Protein AF-A0A955KYX1-F1 (afdb_monomer)

Foldseek 3Di:
DLVVCVVCVVVVHDDDDDCPPCPCVVVCVVVVHDDADPDPPGPDDDDLLDQDDDDPPDPDDPVNSLVVSLVVVLVVCCVVVNHDDPVRSVVSSVVSVVVVVVD

Secondary structure (DSSP, 8-state):
-HHHHHHHHHTT-------TT--SHHHHHHHT------STT-S----TTSPPPPPTT----HHHHHHHHHHHHHHHHHHHH----HHHHHHHHHHHHHHHHT-

Sequence (103 aa):
MKLEILRALMLGIDVIVIDPENEYKPLVDTVGGGYINISLNARERLNPFDLPKGLKDQESYPGDRLREAVVGLIGLMNLLLGKCTPSEESILERAMVTTYSLK

pLDDT: mean 86.34, std 10.71, range [53.88, 96.19]

Structure (mmCIF, N/CA/C/O backbone):
data_AF-A0A955KYX1-F1
#
_entry.id   AF-A0A955KYX1-F1
#
loop_
_atom_site.group_PDB
_atom_site.id
_atom_site.type_symbol
_atom_site.label_atom_id
_atom_site.label_alt_id
_atom_site.label_comp_id
_atom_site.label_asym_id
_atom_site.label_entity_id
_atom_site.label_seq_id
_atom_site.pdbx_PDB_ins_code
_atom_site.Cartn_x
_atom_site.Cartn_y
_atom_site.Cartn_z
_atom_site.occupancy
_atom_site.B_iso_or_equiv
_atom_site.auth_seq_id
_atom_site.auth_comp_id
_atom_site.auth_asym_id
_atom_site.auth_atom_id
_atom_site.pdbx_PDB_model_num
ATOM 1 N N . MET A 1 1 ? 2.223 0.050 21.369 1.00 84.00 1 MET A N 1
ATOM 2 C CA . MET A 1 1 ? 1.434 0.261 20.140 1.00 84.00 1 MET A CA 1
ATOM 3 C C . MET A 1 1 ? -0.076 0.095 20.296 1.00 84.00 1 MET A C 1
ATOM 5 O O . MET A 1 1 ? -0.767 1.094 20.176 1.00 84.00 1 MET A O 1
ATOM 9 N N . LYS A 1 2 ? -0.638 -1.090 20.606 1.00 90.88 2 LYS A N 1
ATOM 10 C CA . LYS A 1 2 ? -2.116 -1.287 20.658 1.00 90.88 2 LYS A CA 1
ATOM 11 C C . LYS A 1 2 ? -2.867 -0.277 21.550 1.00 90.88 2 LYS A C 1
ATOM 13 O O . LYS A 1 2 ? -3.904 0.241 21.153 1.00 90.88 2 LYS A O 1
ATOM 18 N N . LEU A 1 3 ? -2.314 0.060 22.721 1.00 91.88 3 LEU A N 1
ATOM 19 C CA . LEU A 1 3 ? -2.902 1.054 23.631 1.00 91.88 3 LEU A CA 1
ATOM 20 C C . LEU A 1 3 ? -2.860 2.486 23.067 1.00 91.88 3 LEU A C 1
ATOM 22 O O . LEU A 1 3 ? -3.775 3.268 23.299 1.00 91.88 3 LEU A O 1
ATOM 26 N N . GLU A 1 4 ? -1.813 2.829 22.316 1.00 92.69 4 GLU A N 1
ATOM 27 C CA . GLU A 1 4 ? -1.669 4.147 21.684 1.00 92.69 4 GLU A CA 1
ATOM 28 C C . GLU A 1 4 ? -2.669 4.310 20.542 1.00 92.69 4 GLU A C 1
ATOM 30 O O . GLU A 1 4 ? -3.289 5.363 20.435 1.00 92.69 4 GLU A O 1
ATOM 35 N N . ILE A 1 5 ? -2.893 3.245 19.763 1.00 93.69 5 ILE A N 1
ATOM 36 C CA . ILE A 1 5 ? -3.932 3.199 18.726 1.00 93.69 5 ILE A CA 1
ATOM 37 C C . ILE A 1 5 ? -5.307 3.437 19.356 1.00 93.69 5 ILE A C 1
ATOM 39 O O . ILE A 1 5 ? -6.040 4.313 18.911 1.00 93.69 5 ILE A O 1
ATOM 43 N N . LEU A 1 6 ? -5.639 2.728 20.441 1.00 92.50 6 LEU A N 1
ATOM 44 C CA . LEU A 1 6 ? -6.904 2.938 21.154 1.00 92.50 6 LEU A CA 1
ATOM 45 C C . LEU A 1 6 ? -7.043 4.364 21.687 1.00 92.50 6 LEU A C 1
ATOM 47 O O . LEU A 1 6 ? -8.104 4.966 21.558 1.00 92.50 6 LEU A O 1
ATOM 51 N N . ARG A 1 7 ? -5.974 4.926 22.259 1.00 94.38 7 ARG A N 1
ATOM 52 C CA . ARG A 1 7 ? -5.988 6.303 22.757 1.00 94.38 7 ARG A CA 1
ATOM 53 C C . ARG A 1 7 ? -6.185 7.316 21.627 1.00 94.38 7 ARG A C 1
ATOM 55 O O . ARG A 1 7 ? -6.921 8.276 21.823 1.00 94.38 7 ARG A O 1
ATOM 62 N N . ALA A 1 8 ? -5.559 7.110 20.469 1.00 94.75 8 ALA A N 1
ATOM 63 C CA . ALA A 1 8 ? -5.753 7.952 19.290 1.00 94.75 8 ALA A CA 1
ATOM 64 C C . ALA A 1 8 ? -7.206 7.882 18.795 1.00 94.75 8 ALA A C 1
ATOM 66 O O . ALA A 1 8 ? -7.840 8.922 18.624 1.00 94.75 8 ALA A O 1
ATOM 67 N N . LEU A 1 9 ? -7.771 6.675 18.700 1.00 93.69 9 LEU A N 1
ATOM 68 C CA . LEU A 1 9 ? -9.177 6.475 18.340 1.00 93.69 9 LEU A CA 1
ATOM 69 C C . LEU A 1 9 ? -10.131 7.139 19.351 1.00 93.69 9 LEU A C 1
ATOM 71 O O . LEU A 1 9 ? -11.102 7.773 18.951 1.00 93.69 9 LEU A O 1
ATOM 75 N N . MET A 1 10 ? -9.834 7.077 20.656 1.00 92.94 10 MET A N 1
ATOM 76 C CA . MET A 1 10 ? -10.603 7.778 21.700 1.00 92.94 10 MET A CA 1
ATOM 77 C C . MET A 1 10 ? -10.551 9.307 21.569 1.00 92.94 10 MET A C 1
ATOM 79 O O . MET A 1 10 ? -11.473 9.988 22.010 1.00 92.94 10 MET A O 1
ATOM 83 N N . LEU A 1 11 ? -9.486 9.849 20.974 1.00 96.19 11 LEU A N 1
ATOM 84 C CA . LEU A 1 11 ? -9.354 11.272 20.654 1.00 96.19 11 LEU A CA 1
ATOM 85 C C . LEU A 1 11 ? -9.996 11.636 19.302 1.00 96.19 11 LEU A C 1
ATOM 87 O O . LEU A 1 11 ? -9.889 12.784 18.878 1.00 96.19 11 LEU A O 1
ATOM 91 N N . GLY A 1 12 ? -10.654 10.683 18.632 1.00 93.69 12 GLY A N 1
ATOM 92 C CA . GLY A 1 12 ? -11.266 10.879 17.317 1.00 93.69 12 GLY A CA 1
ATOM 93 C C . GLY A 1 12 ? -10.255 10.960 16.171 1.00 93.69 12 GLY A C 1
ATOM 94 O O . GLY A 1 12 ? -10.561 11.546 15.138 1.00 93.69 12 GLY A O 1
ATOM 95 N N . ILE A 1 13 ? -9.046 10.424 16.357 1.00 95.38 13 ILE A N 1
ATOM 96 C CA . ILE A 1 13 ? -7.991 10.411 15.338 1.00 95.38 13 ILE A CA 1
ATOM 97 C C . ILE A 1 13 ? -8.079 9.102 14.551 1.00 95.38 13 ILE A C 1
ATOM 99 O O . ILE A 1 13 ? -8.030 8.023 15.143 1.00 95.38 13 ILE A O 1
ATOM 103 N N . ASP A 1 14 ? -8.145 9.199 13.223 1.00 93.44 14 ASP A N 1
ATOM 104 C CA . ASP A 1 14 ? -8.101 8.037 12.336 1.00 93.44 14 ASP A CA 1
ATOM 105 C C . ASP A 1 14 ? -6.713 7.386 12.336 1.00 93.44 14 ASP A C 1
ATOM 107 O O . ASP A 1 14 ? -5.681 8.059 12.263 1.00 93.44 14 ASP A O 1
ATOM 111 N N . VAL A 1 15 ? -6.683 6.053 12.385 1.00 93.31 15 VAL A N 1
ATOM 112 C CA . VAL A 1 15 ? -5.444 5.269 12.407 1.00 93.31 15 VAL A CA 1
ATOM 113 C C . VAL A 1 15 ? -5.459 4.244 11.282 1.00 93.31 15 VAL A C 1
ATOM 115 O O . VAL A 1 15 ? -6.388 3.448 11.164 1.00 93.31 15 VAL A O 1
ATOM 118 N N . ILE A 1 16 ? -4.391 4.233 10.484 1.00 93.75 16 ILE A N 1
ATOM 119 C CA . ILE A 1 16 ? -4.145 3.238 9.436 1.00 93.75 16 ILE A CA 1
ATOM 120 C C . ILE A 1 16 ? -2.908 2.435 9.838 1.00 93.75 16 ILE A C 1
ATOM 122 O O . ILE A 1 16 ? -1.881 3.013 10.191 1.00 93.75 16 ILE A O 1
ATOM 126 N N . VAL A 1 17 ? -3.005 1.106 9.787 1.00 92.81 17 VAL A N 1
ATOM 127 C CA . VAL A 1 17 ? -1.930 0.189 10.192 1.00 92.81 17 VAL A CA 1
ATOM 128 C C . VAL A 1 17 ? -1.591 -0.748 9.037 1.00 92.81 17 VAL A C 1
ATOM 130 O O . VAL A 1 17 ? -2.485 -1.339 8.435 1.00 92.81 17 VAL A O 1
ATOM 133 N N . ILE A 1 18 ? -0.298 -0.896 8.743 1.00 92.94 18 ILE A N 1
ATOM 134 C CA . ILE A 1 18 ? 0.218 -1.934 7.843 1.00 92.94 18 ILE A CA 1
ATOM 135 C C . ILE A 1 18 ? 0.615 -3.121 8.721 1.00 92.94 18 ILE A C 1
ATOM 137 O O . ILE A 1 18 ? 1.578 -3.028 9.478 1.00 92.94 18 ILE A O 1
ATOM 141 N N . ASP A 1 19 ? -0.152 -4.208 8.645 1.00 92.12 19 ASP A N 1
ATOM 142 C CA . ASP A 1 19 ? -0.047 -5.356 9.553 1.00 92.12 19 ASP A CA 1
ATOM 143 C C . ASP A 1 19 ? 0.413 -6.625 8.809 1.00 92.12 19 ASP A C 1
ATOM 145 O O . ASP A 1 19 ? -0.425 -7.406 8.355 1.00 92.12 19 ASP A O 1
ATOM 149 N N . PRO A 1 20 ? 1.732 -6.847 8.638 1.00 88.81 20 PRO A N 1
ATOM 150 C CA . PRO A 1 20 ? 2.242 -8.040 7.960 1.00 88.81 20 PRO A CA 1
ATOM 151 C C . PRO A 1 20 ? 2.054 -9.328 8.78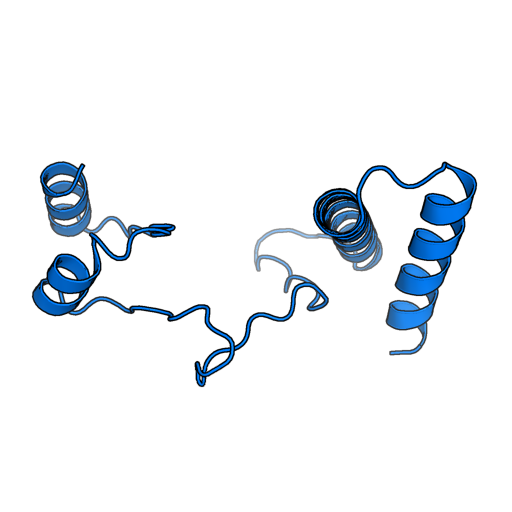0 1.00 88.81 20 PRO A C 1
ATOM 153 O O . PRO A 1 20 ? 2.059 -10.416 8.206 1.00 88.81 20 PRO A O 1
ATOM 156 N N . GLU A 1 21 ? 1.885 -9.224 10.103 1.00 89.81 21 GLU A N 1
ATOM 157 C CA . GLU A 1 21 ? 1.783 -10.367 11.026 1.00 89.81 21 GLU A CA 1
ATOM 158 C C . GLU A 1 21 ? 0.341 -10.673 11.465 1.00 89.81 21 GLU A C 1
ATOM 160 O O . GLU A 1 21 ? 0.097 -11.644 12.181 1.00 89.81 21 GLU A O 1
ATOM 165 N N . ASN A 1 22 ? -0.634 -9.888 11.002 1.00 88.25 22 ASN A N 1
ATOM 166 C CA . ASN A 1 22 ? -2.050 -9.985 11.368 1.00 88.25 22 ASN A CA 1
ATOM 167 C C . ASN A 1 22 ? -2.314 -9.859 12.882 1.00 88.25 22 ASN A C 1
ATOM 169 O O . ASN A 1 22 ? -3.296 -10.404 13.399 1.00 88.25 22 ASN A O 1
ATOM 173 N N . GLU A 1 23 ? -1.456 -9.140 13.607 1.00 91.94 23 GLU A N 1
ATOM 174 C CA . GLU A 1 23 ? -1.538 -9.011 15.063 1.00 91.94 23 GLU A CA 1
ATOM 175 C C . GLU A 1 23 ? -2.597 -7.996 15.540 1.00 91.94 23 GLU A C 1
ATOM 177 O O . GLU A 1 23 ? -3.012 -8.032 16.711 1.00 91.94 23 GLU A O 1
ATOM 182 N N . TYR A 1 24 ? -3.036 -7.090 14.657 1.00 92.31 24 TYR A N 1
ATOM 183 C CA . TYR A 1 24 ? -4.019 -6.040 14.945 1.00 92.31 24 TYR A CA 1
ATOM 184 C C . TYR A 1 24 ? -5.437 -6.432 14.544 1.00 92.31 24 TYR A C 1
ATOM 186 O O . TYR A 1 24 ? -6.378 -5.752 14.947 1.00 92.31 24 TYR A O 1
ATOM 194 N N . LYS A 1 25 ? -5.634 -7.542 13.826 1.00 90.56 25 LYS A N 1
ATOM 195 C CA . LYS A 1 25 ? -6.970 -7.990 13.409 1.00 90.56 25 LYS A CA 1
ATOM 196 C C . LYS A 1 25 ? -7.991 -8.068 14.565 1.00 90.56 25 LYS A C 1
ATOM 198 O O . LYS A 1 25 ? -9.052 -7.464 14.427 1.00 90.56 25 LYS A O 1
ATOM 203 N N . PRO A 1 26 ? -7.683 -8.667 15.737 1.00 91.88 26 PRO A N 1
ATOM 204 C CA . PRO A 1 26 ? -8.630 -8.684 16.858 1.00 91.88 26 PRO A CA 1
ATOM 205 C C . PRO A 1 26 ? -8.967 -7.284 17.393 1.00 91.88 26 PRO A C 1
ATOM 207 O O . PRO A 1 26 ? -10.074 -7.042 17.870 1.00 91.88 26 PRO A O 1
ATOM 210 N N . LEU A 1 27 ? -8.007 -6.353 17.322 1.00 92.00 27 LEU A N 1
ATOM 211 C CA . LEU A 1 27 ? -8.218 -4.966 17.725 1.00 92.00 27 LEU A CA 1
ATOM 212 C C . LEU A 1 27 ? -9.196 -4.279 16.770 1.00 92.00 27 LEU A C 1
ATOM 214 O O . LEU A 1 27 ? -10.136 -3.645 17.239 1.00 92.00 27 LEU A O 1
ATOM 218 N N . VAL A 1 28 ? -8.997 -4.448 15.459 1.00 93.12 28 VAL A N 1
ATOM 219 C CA . VAL A 1 28 ? -9.869 -3.895 14.411 1.00 93.12 28 VAL A CA 1
ATOM 220 C C . VAL A 1 28 ? -11.306 -4.392 14.581 1.00 93.12 28 VAL A C 1
ATOM 222 O O . VAL A 1 28 ? -12.226 -3.575 14.591 1.00 93.12 28 VAL A O 1
ATOM 225 N N . ASP A 1 29 ? -11.485 -5.696 14.817 1.00 90.75 29 ASP A N 1
ATOM 226 C CA . ASP A 1 29 ? -12.802 -6.306 15.046 1.00 90.75 29 ASP A CA 1
ATOM 227 C C . ASP A 1 29 ? -13.495 -5.735 16.301 1.00 90.75 29 ASP A C 1
ATOM 229 O O . ASP A 1 29 ? -14.710 -5.547 16.317 1.00 90.75 29 ASP A O 1
ATOM 233 N N . THR A 1 30 ? -12.726 -5.410 17.348 1.00 91.25 30 THR A N 1
ATOM 234 C CA . THR A 1 30 ? -13.256 -4.870 18.615 1.00 91.25 30 THR A CA 1
ATOM 235 C C . THR A 1 30 ? -13.695 -3.410 18.493 1.00 91.25 30 THR A C 1
ATOM 237 O O . THR A 1 30 ? -14.676 -3.006 19.115 1.00 91.25 30 THR A O 1
ATOM 240 N N . VAL A 1 31 ? -12.973 -2.605 17.709 1.00 91.19 31 VAL A N 1
ATOM 241 C CA . VAL A 1 31 ? -13.263 -1.169 17.536 1.00 91.19 31 VAL A CA 1
ATOM 242 C C . VAL A 1 31 ? -14.212 -0.883 16.368 1.00 91.19 31 VAL A C 1
ATOM 244 O O . VAL A 1 31 ? -14.561 0.272 16.142 1.00 91.19 31 VAL A O 1
ATOM 247 N N . GLY A 1 32 ? -14.629 -1.916 15.627 1.00 89.94 32 GLY A N 1
ATOM 248 C CA . GLY A 1 32 ? -15.489 -1.779 14.449 1.00 89.94 32 GLY A CA 1
ATOM 249 C C . GLY A 1 32 ? -14.788 -1.136 13.248 1.00 89.94 32 GLY A C 1
ATOM 250 O O . GLY A 1 32 ? -15.434 -0.457 12.451 1.00 89.94 32 GLY A O 1
ATOM 251 N N . GLY A 1 33 ? -13.468 -1.304 13.136 1.00 91.62 33 GLY A N 1
ATOM 252 C CA . GLY A 1 33 ? -12.683 -0.768 12.025 1.00 91.62 33 GLY A CA 1
ATOM 253 C C . GLY A 1 33 ? -12.781 -1.613 10.749 1.00 91.62 33 GLY A C 1
ATOM 254 O O . GLY A 1 33 ? -13.380 -2.686 10.720 1.00 91.62 33 GLY A O 1
ATOM 255 N N . GLY A 1 34 ? -12.152 -1.132 9.676 1.00 91.81 34 GLY A N 1
ATOM 256 C CA . GLY A 1 34 ? -12.004 -1.883 8.429 1.00 91.81 34 GLY A CA 1
ATOM 257 C C . GLY A 1 34 ? -10.708 -2.690 8.405 1.00 91.81 34 GLY A C 1
ATOM 258 O O . GLY A 1 34 ? -9.641 -2.153 8.693 1.00 91.81 34 GLY A O 1
ATOM 259 N N . TYR A 1 35 ? -10.787 -3.962 8.012 1.00 91.00 35 TYR A N 1
ATOM 260 C CA . TYR A 1 35 ? -9.617 -4.802 7.758 1.00 91.00 35 TYR A CA 1
ATOM 261 C C . TYR A 1 35 ? -9.574 -5.203 6.281 1.00 91.00 35 TYR A C 1
ATOM 263 O O . TYR A 1 35 ? -10.491 -5.857 5.783 1.00 91.00 35 TYR A O 1
ATOM 271 N N . ILE A 1 36 ? -8.507 -4.811 5.582 1.00 89.62 36 ILE A N 1
ATOM 272 C CA . ILE A 1 36 ? -8.285 -5.143 4.170 1.00 89.62 36 ILE A CA 1
ATOM 273 C C . ILE A 1 36 ? -7.265 -6.275 4.108 1.00 89.62 36 ILE A C 1
ATOM 275 O O . ILE A 1 36 ? -6.093 -6.083 4.424 1.00 89.62 36 ILE A O 1
ATOM 279 N N . ASN A 1 37 ? -7.707 -7.457 3.685 1.00 87.81 37 ASN A N 1
ATOM 280 C CA . ASN A 1 37 ? -6.818 -8.599 3.518 1.00 87.81 37 ASN A CA 1
ATOM 281 C C . ASN A 1 37 ? -6.068 -8.494 2.183 1.00 87.81 37 ASN A C 1
ATOM 283 O O . ASN A 1 37 ? -6.684 -8.557 1.123 1.00 87.81 37 ASN A O 1
ATOM 287 N N . ILE A 1 38 ? -4.739 -8.392 2.222 1.00 85.62 38 ILE A N 1
ATOM 288 C CA . ILE A 1 38 ? -3.899 -8.420 1.019 1.00 85.62 38 ILE A CA 1
ATOM 289 C C . ILE A 1 38 ? -3.392 -9.851 0.826 1.00 85.62 38 ILE A C 1
ATOM 291 O O . ILE A 1 38 ? -2.341 -10.238 1.330 1.00 85.62 38 ILE A O 1
AT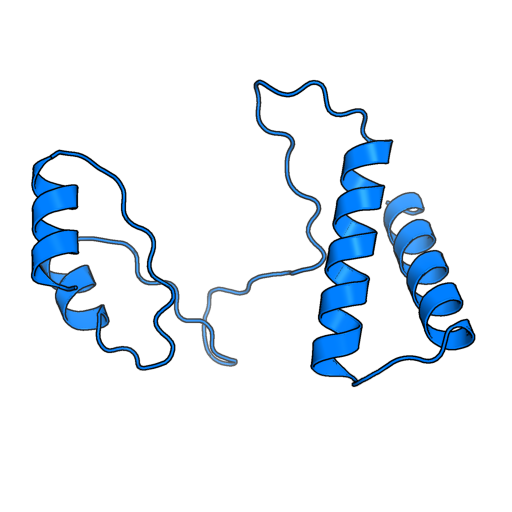OM 295 N N . SER A 1 39 ? -4.158 -10.665 0.098 1.00 84.69 39 SER A N 1
ATOM 296 C CA . SER A 1 39 ? -3.755 -12.029 -0.263 1.00 84.69 39 SER A CA 1
ATOM 297 C C . SER A 1 39 ? -4.269 -12.420 -1.646 1.00 84.69 39 SER A C 1
ATOM 299 O O . SER A 1 39 ? -5.216 -11.828 -2.158 1.00 84.69 39 SER 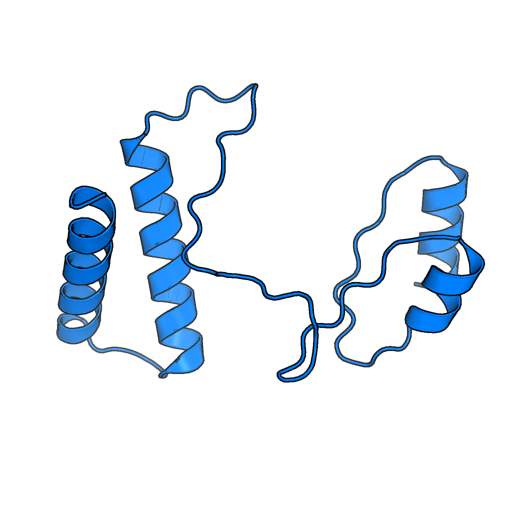A O 1
ATOM 301 N N . LEU A 1 40 ? -3.675 -13.453 -2.253 1.00 80.25 40 LEU A N 1
ATOM 302 C CA . LEU A 1 40 ? -4.078 -13.939 -3.583 1.00 80.25 40 LEU A CA 1
ATOM 303 C C . LEU A 1 40 ? -5.549 -14.391 -3.644 1.00 80.25 40 LEU A C 1
ATOM 305 O O . LEU A 1 40 ? -6.175 -14.313 -4.700 1.00 80.25 40 LEU A O 1
ATOM 309 N N . ASN A 1 41 ? -6.096 -14.830 -2.507 1.00 83.25 41 ASN A N 1
ATOM 310 C CA . ASN A 1 41 ? -7.475 -15.300 -2.373 1.00 83.25 41 ASN A CA 1
ATOM 311 C C . ASN A 1 41 ? -8.424 -14.232 -1.803 1.00 83.25 41 ASN A C 1
ATOM 313 O O . ASN A 1 41 ? -9.606 -14.518 -1.603 1.00 83.25 41 ASN A O 1
ATOM 317 N N . ALA A 1 42 ? -7.928 -13.028 -1.501 1.00 85.12 42 ALA A N 1
ATOM 318 C CA . ALA A 1 42 ? -8.771 -11.941 -1.025 1.00 85.12 42 ALA A CA 1
ATOM 319 C C . ALA A 1 42 ? -9.709 -11.449 -2.135 1.00 85.12 42 ALA A C 1
ATOM 321 O O . ALA A 1 42 ? -9.412 -11.542 -3.332 1.00 85.12 42 ALA A O 1
ATOM 322 N N . ARG A 1 43 ? -10.868 -10.925 -1.728 1.00 82.19 43 ARG A N 1
ATOM 323 C CA . ARG A 1 43 ? -11.807 -10.285 -2.661 1.00 82.19 43 ARG A CA 1
ATOM 324 C C . ARG A 1 43 ? -11.289 -8.912 -3.074 1.00 82.19 43 ARG A C 1
ATOM 326 O O . ARG A 1 43 ? -11.487 -8.488 -4.209 1.00 82.19 43 ARG A O 1
ATOM 333 N N . GLU A 1 44 ? -10.627 -8.242 -2.145 1.00 84.81 44 GLU A N 1
ATOM 334 C CA . GLU A 1 44 ? -10.023 -6.934 -2.295 1.00 84.81 44 GLU A CA 1
ATOM 335 C C . GLU A 1 44 ? -8.700 -7.053 -3.061 1.00 84.81 44 GLU A C 1
ATOM 337 O O . GLU A 1 44 ? -7.861 -7.903 -2.765 1.00 84.81 44 GLU A O 1
ATOM 342 N N . ARG A 1 45 ? -8.501 -6.192 -4.064 1.00 84.31 45 ARG A N 1
ATOM 343 C CA . ARG A 1 45 ? -7.258 -6.124 -4.841 1.00 84.31 45 ARG A CA 1
ATOM 344 C C . ARG A 1 45 ? -6.815 -4.680 -4.958 1.00 84.31 45 ARG A C 1
ATOM 346 O O . ARG A 1 45 ? -7.607 -3.824 -5.344 1.00 84.31 45 ARG A O 1
ATOM 353 N N . LEU A 1 46 ? -5.546 -4.432 -4.653 1.00 86.00 46 LEU A N 1
ATOM 354 C CA . LEU A 1 46 ? -4.917 -3.142 -4.885 1.00 86.00 46 LEU A CA 1
ATOM 355 C C . LEU A 1 46 ? -4.228 -3.167 -6.248 1.00 86.00 46 LEU A C 1
ATOM 357 O O . LEU A 1 46 ? -3.403 -4.043 -6.508 1.00 86.00 46 LEU A O 1
ATOM 361 N N . ASN A 1 47 ? -4.560 -2.207 -7.106 1.00 87.81 47 ASN A N 1
ATOM 362 C CA . ASN A 1 47 ? -3.854 -2.006 -8.359 1.00 87.81 47 ASN A CA 1
ATOM 363 C C . ASN A 1 47 ? -2.799 -0.899 -8.184 1.00 87.81 47 ASN A C 1
ATOM 365 O O . ASN A 1 47 ? -3.178 0.267 -8.079 1.00 87.81 47 ASN A O 1
ATOM 369 N N . PRO A 1 48 ? -1.490 -1.213 -8.186 1.00 88.56 48 PRO A N 1
ATOM 370 C CA . PRO A 1 48 ? -0.453 -0.186 -8.090 1.00 88.56 48 PRO A CA 1
ATOM 371 C C . PRO A 1 48 ? -0.398 0.717 -9.333 1.00 88.56 48 PRO A C 1
ATOM 373 O O . PRO A 1 48 ? 0.192 1.788 -9.277 1.00 88.56 48 PRO A O 1
ATOM 376 N N . PHE A 1 49 ? -1.021 0.306 -10.445 1.00 90.25 49 PHE A N 1
ATOM 377 C CA . PHE A 1 49 ? -1.099 1.086 -11.680 1.00 90.25 49 PHE A CA 1
ATOM 378 C C . PHE A 1 49 ? -2.285 2.065 -11.714 1.00 90.25 49 PHE A C 1
ATOM 380 O O . PHE A 1 49 ? -2.505 2.723 -12.735 1.00 90.25 49 PHE A O 1
ATOM 387 N N . ASP A 1 50 ? -3.079 2.181 -10.652 1.00 87.69 50 ASP A N 1
ATOM 388 C CA . ASP A 1 50 ? -4.122 3.203 -10.608 1.00 87.69 50 ASP A CA 1
ATOM 389 C C . ASP A 1 50 ? -3.508 4.579 -10.323 1.00 87.69 50 ASP A C 1
ATOM 391 O O . ASP A 1 50 ? -2.800 4.775 -9.337 1.00 87.69 50 ASP A O 1
ATOM 395 N N . LEU A 1 51 ? -3.796 5.558 -11.189 1.00 81.19 51 LEU A N 1
ATOM 396 C CA . LEU A 1 51 ? -3.336 6.929 -10.978 1.00 81.19 51 LEU A CA 1
ATOM 397 C C . LEU A 1 51 ? -4.055 7.540 -9.767 1.00 81.19 51 LEU A C 1
ATOM 399 O O . LEU A 1 51 ? -5.292 7.488 -9.706 1.00 81.19 51 LEU A O 1
ATOM 403 N N . PRO A 1 52 ? -3.325 8.176 -8.833 1.00 70.31 52 PRO A N 1
ATOM 404 C CA . PRO A 1 52 ? -3.948 8.836 -7.702 1.00 70.31 52 PRO A CA 1
ATOM 405 C C . PRO A 1 52 ? -4.906 9.927 -8.195 1.00 70.31 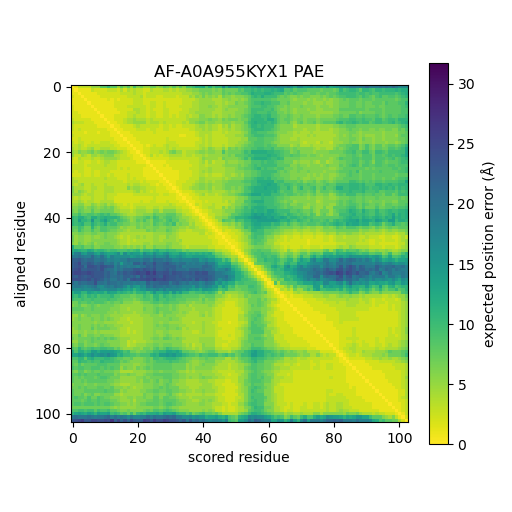52 PRO A C 1
ATOM 407 O O . PRO A 1 52 ? -4.574 10.802 -9.009 1.00 70.31 52 PRO A O 1
ATOM 410 N N . LYS A 1 53 ? -6.143 9.874 -7.692 1.00 66.88 53 LYS A N 1
ATOM 411 C CA . LYS A 1 53 ? -7.089 10.979 -7.854 1.00 66.88 53 LYS A CA 1
ATOM 412 C C . LYS A 1 53 ? -6.481 12.174 -7.125 1.00 66.88 53 LYS A C 1
ATOM 414 O O . LYS A 1 53 ? -6.091 12.039 -5.971 1.00 66.88 53 LYS A O 1
ATOM 419 N N . GLY A 1 54 ? -6.354 13.308 -7.815 1.00 60.44 54 GLY A N 1
ATOM 420 C CA . GLY A 1 54 ? -5.801 14.519 -7.217 1.00 60.44 54 GLY A CA 1
ATOM 421 C C . GLY A 1 54 ? -6.554 14.843 -5.931 1.00 60.44 54 GLY A C 1
ATOM 422 O O . GLY A 1 54 ? -7.784 14.723 -5.889 1.00 60.44 54 GLY A O 1
ATOM 423 N N . LEU A 1 55 ? -5.817 15.196 -4.880 1.00 58.66 55 LEU A N 1
ATOM 424 C CA . LEU A 1 55 ? -6.417 15.739 -3.667 1.00 58.66 55 LEU A CA 1
ATOM 425 C C . LEU A 1 55 ? -7.193 16.995 -4.071 1.00 58.66 55 LEU A C 1
ATOM 427 O O . LEU A 1 55 ? -6.686 17.802 -4.847 1.00 58.66 55 LEU A O 1
ATOM 431 N N . LYS A 1 56 ? -8.431 17.142 -3.583 1.00 53.88 56 LYS A N 1
ATOM 432 C CA . LYS A 1 56 ? -9.348 18.223 -3.996 1.00 53.88 56 LYS A CA 1
ATOM 433 C C . LYS A 1 56 ? -8.762 19.635 -3.827 1.00 53.88 56 LYS A C 1
ATOM 435 O O . LYS A 1 56 ? -9.233 20.542 -4.499 1.00 53.88 56 LYS A O 1
ATOM 440 N N . ASP A 1 57 ? -7.722 19.776 -3.003 1.00 57.22 57 ASP A N 1
ATOM 441 C CA . ASP A 1 57 ? -7.096 21.047 -2.638 1.00 57.22 57 ASP A CA 1
ATOM 442 C C . ASP A 1 57 ? -5.689 21.253 -3.243 1.00 57.22 57 ASP A C 1
ATOM 444 O O . ASP A 1 57 ? -5.028 22.240 -2.925 1.00 57.22 57 ASP A O 1
ATOM 448 N N . GLN A 1 58 ? -5.208 20.351 -4.112 1.00 56.75 58 GLN A N 1
ATOM 449 C CA . GLN A 1 58 ? -3.971 20.552 -4.880 1.00 56.75 58 GLN A CA 1
ATOM 450 C C . GLN A 1 58 ? -4.271 20.717 -6.372 1.00 56.75 58 GLN A C 1
ATOM 452 O O . GLN A 1 58 ? -4.741 19.791 -7.038 1.00 56.75 58 GLN A O 1
ATOM 457 N N . GLU A 1 59 ? -3.921 21.883 -6.920 1.00 55.47 59 GLU A N 1
ATOM 458 C CA . GLU A 1 59 ? -3.779 22.083 -8.364 1.00 55.47 59 GLU A CA 1
ATOM 459 C C . GLU A 1 59 ? -2.549 21.314 -8.873 1.00 55.47 59 GLU A C 1
ATOM 461 O O . GLU A 1 59 ? -1.494 21.881 -9.141 1.00 55.47 59 GLU A O 1
ATOM 466 N N . SER A 1 60 ? -2.659 19.992 -8.992 1.00 58.59 60 SER A N 1
ATOM 467 C CA . SER A 1 60 ? -1.667 19.197 -9.716 1.00 58.59 60 SER A CA 1
ATOM 468 C C . SER A 1 60 ? -2.108 19.061 -11.165 1.00 58.59 60 SER A C 1
ATOM 470 O O . SER A 1 60 ? -3.119 18.405 -11.466 1.00 58.59 60 SER A O 1
ATOM 472 N N . TYR A 1 61 ? -1.326 19.643 -12.078 1.00 64.44 61 TYR A N 1
ATOM 473 C CA . TYR A 1 61 ? -1.511 19.429 -13.507 1.00 64.44 61 TYR A CA 1
ATOM 474 C C . TYR A 1 61 ? -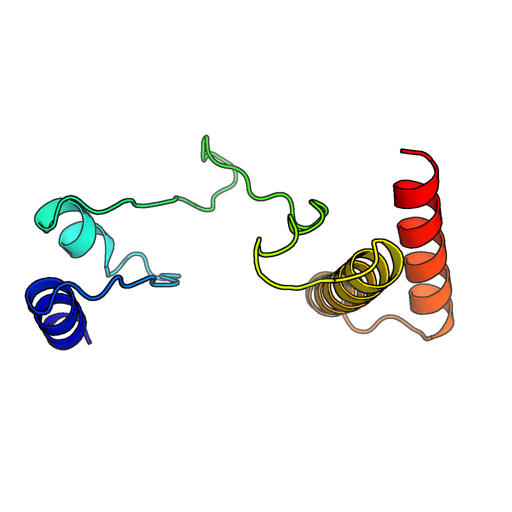1.489 17.918 -13.799 1.00 64.44 61 TYR A C 1
ATOM 476 O O . TYR A 1 61 ? -0.713 17.177 -13.188 1.00 64.44 61 TYR A O 1
ATOM 484 N N . PRO A 1 62 ? -2.327 17.418 -14.725 1.00 63.50 62 PRO A N 1
ATOM 485 C CA . PRO A 1 62 ? -2.405 15.987 -15.029 1.00 63.50 62 PRO A CA 1
ATOM 486 C C . PRO A 1 62 ? -1.047 15.327 -15.329 1.00 63.50 62 PRO A C 1
ATOM 488 O O . PRO A 1 62 ? -0.842 14.168 -14.976 1.00 63.50 62 PRO A O 1
ATOM 491 N N . GLY A 1 63 ? -0.109 16.074 -15.925 1.00 70.50 63 GLY A N 1
ATOM 492 C CA . GLY A 1 63 ? 1.238 15.591 -16.238 1.00 70.50 63 GLY A CA 1
ATOM 493 C C . GLY A 1 63 ? 2.123 15.323 -15.016 1.00 70.50 63 GLY A C 1
ATOM 494 O O . GLY A 1 63 ? 2.935 14.401 -15.056 1.00 70.50 63 GLY A O 1
ATOM 495 N N . ASP A 1 64 ? 1.947 16.065 -13.921 1.00 77.25 64 ASP A N 1
ATOM 496 C CA . ASP A 1 64 ? 2.778 15.896 -12.721 1.00 77.25 64 ASP A CA 1
ATOM 497 C C . ASP A 1 64 ? 2.396 14.623 -11.962 1.00 77.25 64 ASP A C 1
ATOM 499 O O . ASP A 1 64 ? 3.266 13.840 -11.585 1.00 77.25 64 ASP A O 1
ATOM 503 N N . ARG A 1 65 ? 1.093 14.324 -11.879 1.00 78.50 65 ARG A N 1
ATOM 504 C CA . ARG A 1 65 ? 0.590 13.080 -11.270 1.00 78.50 65 ARG A CA 1
ATOM 505 C C . ARG A 1 65 ? 1.043 11.832 -12.016 1.00 78.50 65 ARG A C 1
ATOM 507 O O . ARG A 1 65 ? 1.360 10.821 -11.395 1.00 78.50 65 ARG A O 1
ATOM 514 N N . LEU A 1 66 ? 1.076 11.895 -13.348 1.00 84.06 66 LEU A N 1
ATOM 515 C CA . LEU A 1 66 ? 1.590 10.794 -14.155 1.00 84.06 66 LEU A CA 1
ATOM 516 C C . LEU A 1 66 ? 3.084 10.576 -13.892 1.00 84.06 66 LEU A C 1
ATOM 518 O O . LEU A 1 66 ? 3.506 9.438 -13.712 1.00 84.06 66 LEU A O 1
ATOM 522 N N . ARG A 1 67 ? 3.877 11.652 -13.830 1.00 85.19 67 ARG A N 1
ATOM 523 C CA . ARG A 1 67 ? 5.315 11.555 -13.556 1.00 85.19 67 ARG A CA 1
ATOM 524 C C . ARG A 1 67 ? 5.586 10.944 -12.180 1.00 85.19 67 ARG A C 1
ATOM 526 O O . ARG A 1 67 ? 6.404 10.036 -12.077 1.00 85.19 67 ARG A O 1
ATOM 533 N N . GLU A 1 68 ? 4.873 11.388 -11.148 1.00 86.62 68 GLU A N 1
ATOM 534 C CA . GLU A 1 68 ? 4.977 10.824 -9.796 1.00 86.62 68 GLU A CA 1
ATOM 535 C C . GLU A 1 68 ? 4.610 9.335 -9.761 1.00 86.62 68 GLU A C 1
ATOM 537 O O . GLU A 1 68 ? 5.346 8.528 -9.189 1.00 86.62 68 GLU A O 1
ATOM 542 N N . ALA A 1 69 ? 3.515 8.950 -10.427 1.00 87.88 69 ALA A N 1
ATOM 543 C CA . ALA A 1 69 ? 3.097 7.554 -10.517 1.00 87.88 69 ALA A CA 1
ATOM 544 C C . ALA A 1 69 ? 4.138 6.683 -11.238 1.00 87.88 69 ALA A C 1
ATOM 546 O O . ALA A 1 69 ? 4.442 5.586 -10.774 1.00 87.88 69 ALA A O 1
ATOM 547 N N . VAL A 1 70 ? 4.725 7.176 -12.334 1.00 90.31 70 VAL A N 1
ATOM 548 C CA . VAL A 1 70 ? 5.781 6.469 -13.076 1.00 90.31 70 VAL A CA 1
ATOM 549 C C . VAL A 1 70 ? 7.019 6.260 -12.204 1.00 90.31 70 VAL A C 1
ATOM 551 O O . VAL A 1 70 ? 7.530 5.144 -12.140 1.00 90.31 70 VAL A O 1
ATOM 554 N N . VAL A 1 71 ? 7.467 7.282 -11.468 1.00 90.56 71 VAL A N 1
ATOM 555 C CA . VAL A 1 71 ? 8.603 7.152 -10.537 1.00 90.56 71 VAL A CA 1
ATOM 556 C C . VAL A 1 71 ? 8.310 6.112 -9.451 1.00 90.56 71 VAL A C 1
ATOM 558 O O . VAL A 1 71 ? 9.143 5.243 -9.186 1.00 9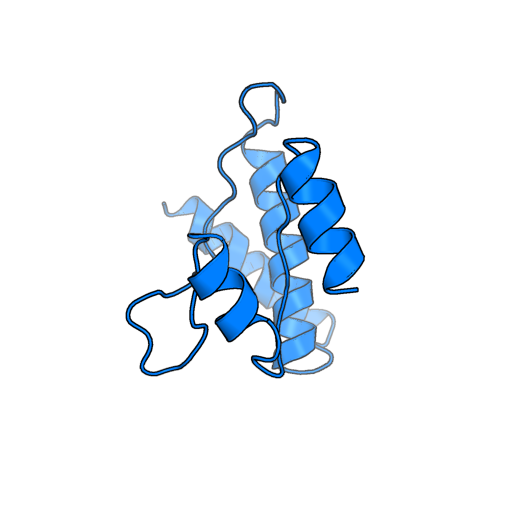0.56 71 VAL A O 1
ATOM 561 N N . GLY A 1 72 ? 7.115 6.155 -8.853 1.00 91.75 72 GLY A N 1
ATOM 562 C CA . GLY A 1 72 ? 6.695 5.177 -7.847 1.00 91.75 72 GLY A CA 1
ATOM 563 C C . GLY A 1 72 ? 6.650 3.747 -8.391 1.00 91.75 72 GLY A C 1
ATOM 564 O O . GLY A 1 72 ? 7.134 2.818 -7.741 1.00 91.75 72 GLY A O 1
ATOM 565 N N . LEU A 1 73 ? 6.133 3.567 -9.608 1.00 93.06 73 LEU A N 1
ATOM 566 C CA . LEU A 1 73 ? 6.078 2.271 -10.278 1.00 93.06 73 LEU A CA 1
ATOM 567 C C . LEU A 1 73 ? 7.468 1.741 -10.635 1.00 93.06 73 LEU A C 1
ATOM 569 O O . LEU A 1 73 ? 7.706 0.555 -10.439 1.00 93.06 73 LEU A O 1
ATOM 573 N N . ILE A 1 74 ? 8.399 2.578 -11.100 1.00 92.50 74 ILE A N 1
ATOM 574 C CA . ILE A 1 74 ? 9.792 2.156 -11.338 1.00 92.50 74 ILE A CA 1
ATOM 575 C C . ILE A 1 74 ? 10.437 1.698 -10.024 1.00 92.50 74 ILE A C 1
ATOM 577 O O . ILE A 1 74 ? 11.064 0.639 -9.983 1.00 92.50 74 ILE A O 1
ATOM 581 N N . GLY A 1 75 ? 10.221 2.434 -8.929 1.00 92.94 75 GLY A N 1
ATOM 582 C CA . GLY A 1 75 ? 10.671 2.024 -7.596 1.00 92.94 75 GLY A CA 1
ATOM 583 C C . GLY A 1 75 ? 10.107 0.663 -7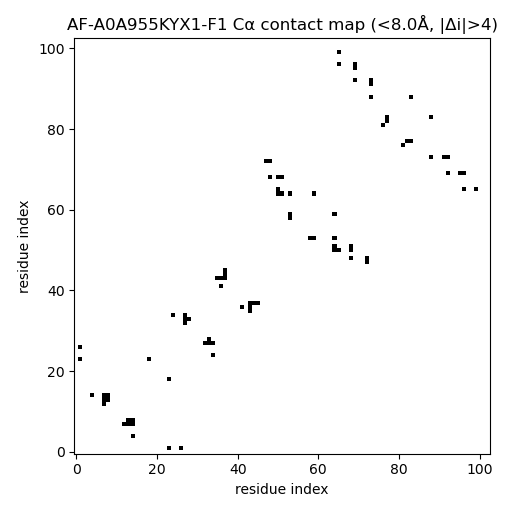.175 1.00 92.94 75 GLY A C 1
ATOM 584 O O . GLY A 1 75 ? 10.850 -0.195 -6.695 1.00 92.94 75 GLY A O 1
ATOM 585 N N . LEU A 1 76 ? 8.814 0.431 -7.420 1.00 93.62 76 LEU A N 1
ATOM 586 C CA . LEU A 1 76 ? 8.171 -0.859 -7.175 1.00 93.62 76 LEU A CA 1
ATOM 587 C C . LEU A 1 76 ? 8.760 -1.973 -8.057 1.00 93.62 76 LEU A C 1
ATOM 589 O O . LEU A 1 76 ? 9.047 -3.054 -7.547 1.00 93.62 76 LEU A O 1
ATOM 593 N N . MET A 1 77 ? 8.978 -1.721 -9.352 1.00 94.12 77 MET A N 1
ATOM 594 C CA . MET A 1 77 ? 9.575 -2.702 -10.268 1.00 94.12 77 MET A CA 1
ATOM 595 C C . MET A 1 77 ? 10.983 -3.090 -9.827 1.00 94.12 77 MET A C 1
ATOM 597 O O . MET A 1 77 ? 11.293 -4.275 -9.791 1.00 94.12 77 MET A O 1
ATOM 601 N N . ASN A 1 78 ? 11.797 -2.126 -9.398 1.00 93.56 78 ASN A N 1
ATOM 602 C CA . ASN A 1 78 ? 13.127 -2.392 -8.855 1.00 93.56 78 ASN A CA 1
ATOM 603 C C . ASN A 1 78 ? 13.099 -3.228 -7.564 1.00 93.56 78 ASN A C 1
ATOM 605 O O . ASN A 1 78 ? 14.003 -4.025 -7.314 1.00 93.56 78 ASN A O 1
ATOM 609 N N . LEU A 1 79 ? 12.066 -3.068 -6.734 1.00 93.00 79 LEU A N 1
ATOM 610 C CA . LEU A 1 79 ? 11.891 -3.883 -5.531 1.00 93.00 79 LEU A CA 1
ATOM 611 C C . LEU A 1 79 ? 11.461 -5.321 -5.869 1.00 93.00 79 LEU A C 1
ATOM 613 O O . LEU A 1 79 ? 11.920 -6.261 -5.224 1.00 93.00 79 LEU A O 1
ATOM 617 N N . LEU A 1 80 ? 10.598 -5.493 -6.875 1.00 92.69 80 LEU A N 1
ATOM 618 C CA . LEU A 1 80 ? 10.042 -6.794 -7.268 1.00 92.69 80 LEU A CA 1
ATOM 619 C C . LEU A 1 80 ? 10.977 -7.616 -8.166 1.00 92.69 80 LEU A C 1
ATOM 621 O O . LEU A 1 80 ? 11.084 -8.828 -7.992 1.00 92.69 80 LEU A O 1
ATOM 625 N N . LEU A 1 81 ? 11.623 -6.973 -9.139 1.00 92.44 81 LEU A N 1
ATOM 626 C CA . LEU A 1 81 ? 12.472 -7.610 -10.155 1.00 92.44 81 LEU A CA 1
ATOM 627 C C . LEU A 1 81 ? 13.961 -7.588 -9.778 1.00 92.44 81 LEU A C 1
ATOM 629 O O . LEU A 1 81 ? 14.773 -8.246 -10.426 1.00 92.44 81 LEU A O 1
ATOM 633 N N . GLY A 1 82 ? 14.325 -6.850 -8.726 1.00 89.50 82 GLY A N 1
ATOM 634 C CA . GLY A 1 82 ? 15.709 -6.507 -8.421 1.00 89.50 82 GLY A CA 1
ATOM 635 C C . GLY A 1 82 ? 16.173 -5.272 -9.198 1.00 89.50 82 GLY A C 1
ATOM 636 O O . GLY A 1 82 ? 15.398 -4.622 -9.893 1.00 89.50 82 GLY A O 1
ATOM 637 N N . LYS A 1 83 ? 17.457 -4.918 -9.058 1.00 89.06 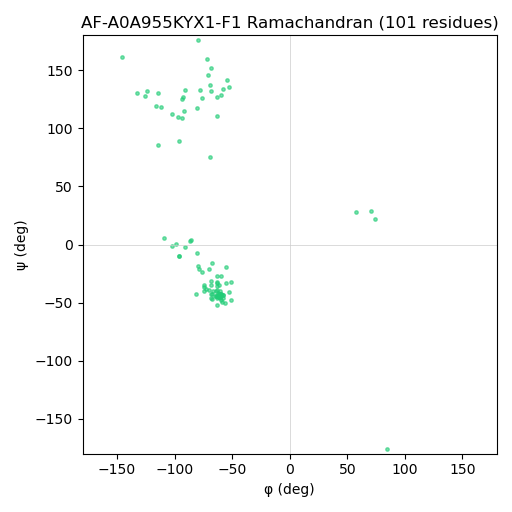83 LYS A N 1
ATOM 638 C CA . LYS A 1 83 ? 18.012 -3.714 -9.694 1.00 89.06 83 LYS A CA 1
ATOM 639 C C . LYS A 1 83 ? 17.950 -3.827 -11.217 1.00 89.06 83 LYS A C 1
ATOM 641 O O . LYS A 1 83 ? 18.717 -4.596 -11.796 1.00 89.06 83 LYS A O 1
ATOM 646 N N . CYS A 1 84 ? 17.095 -3.021 -11.835 1.00 90.94 84 CYS A N 1
ATOM 647 C CA . CYS A 1 84 ? 17.059 -2.854 -13.277 1.00 90.94 84 CYS A CA 1
ATOM 648 C C . CYS A 1 84 ? 18.299 -2.079 -13.742 1.00 90.94 84 CYS A C 1
ATOM 650 O O . CYS A 1 84 ? 18.826 -1.201 -13.052 1.00 90.94 84 CYS A O 1
ATOM 652 N N . THR A 1 85 ? 18.787 -2.410 -14.929 1.00 94.31 85 THR A N 1
ATOM 653 C CA . THR A 1 85 ? 19.809 -1.616 -15.614 1.00 94.31 85 THR A CA 1
ATOM 654 C C . THR A 1 85 ? 19.211 -0.298 -16.123 1.00 94.31 85 THR A C 1
ATOM 656 O O . THR A 1 85 ? 18.004 -0.226 -16.362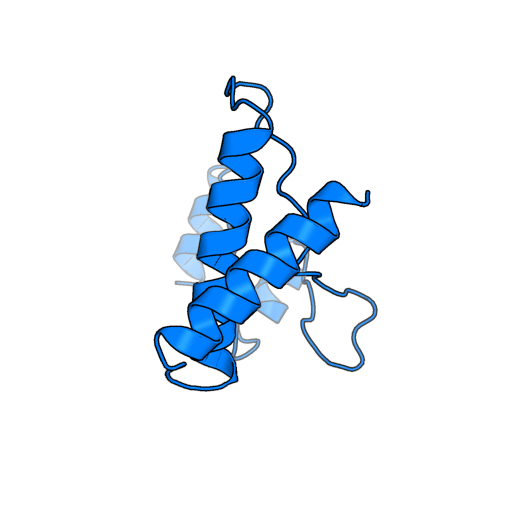 1.00 94.31 85 THR A O 1
ATOM 659 N N . PRO A 1 86 ? 20.031 0.737 -16.394 1.00 93.25 86 PRO A N 1
ATOM 660 C CA . PRO A 1 86 ? 19.527 2.004 -16.936 1.00 93.25 86 PRO A CA 1
ATOM 661 C C . PRO A 1 86 ? 18.726 1.841 -18.239 1.00 93.25 86 PRO A C 1
ATOM 663 O O . PRO A 1 86 ? 17.764 2.564 -18.489 1.00 93.25 86 PRO A O 1
ATOM 666 N N . SER A 1 87 ? 19.104 0.865 -19.071 1.00 94.75 87 SER A N 1
ATOM 667 C CA . SER A 1 87 ? 18.385 0.543 -20.305 1.00 94.75 87 SER A CA 1
ATOM 668 C C . SER A 1 87 ? 17.002 -0.051 -20.027 1.00 94.75 87 SER A C 1
ATOM 670 O O . SER A 1 87 ? 16.036 0.326 -20.687 1.00 94.75 87 SER A O 1
ATOM 672 N N . GLU A 1 88 ? 16.889 -0.957 -19.053 1.00 94.62 88 GLU A N 1
ATOM 673 C CA . GLU A 1 88 ? 15.613 -1.565 -18.655 1.00 94.62 88 GLU A CA 1
ATOM 674 C C . GLU A 1 88 ? 14.684 -0.539 -18.005 1.00 94.62 88 GLU A C 1
ATOM 676 O O . GLU A 1 88 ? 13.507 -0.483 -18.359 1.00 94.62 88 GLU A O 1
ATOM 681 N N . GLU A 1 89 ? 15.210 0.327 -17.134 1.00 92.69 89 GLU A N 1
ATOM 682 C CA . GLU A 1 89 ? 14.438 1.429 -16.547 1.00 92.69 89 GLU A CA 1
ATOM 683 C C . GLU A 1 89 ? 13.893 2.369 -17.628 1.00 92.69 89 GLU A C 1
ATOM 685 O O . GLU A 1 89 ? 12.710 2.704 -17.608 1.00 92.69 89 GLU A O 1
ATOM 690 N N . SER A 1 90 ? 14.707 2.723 -18.630 1.00 94.44 90 SER A N 1
ATOM 691 C CA . SER A 1 90 ? 14.265 3.577 -19.742 1.00 94.44 90 SER A CA 1
ATOM 692 C C . SER A 1 90 ? 13.158 2.931 -20.588 1.00 94.44 90 SER A C 1
ATOM 694 O O . SER A 1 90 ? 12.241 3.615 -21.057 1.00 94.44 90 SER A O 1
ATOM 696 N N . ILE A 1 91 ? 13.212 1.608 -20.781 1.00 94.94 91 ILE A N 1
ATOM 697 C CA . ILE A 1 91 ? 12.156 0.856 -21.475 1.00 94.94 91 ILE A CA 1
ATOM 698 C C . ILE A 1 91 ? 10.876 0.835 -20.632 1.00 94.94 91 ILE A C 1
ATOM 700 O O . ILE A 1 91 ? 9.798 1.105 -21.166 1.00 94.94 91 ILE A O 1
ATOM 704 N N . LEU A 1 92 ? 10.990 0.549 -19.331 1.00 93.38 92 LEU A N 1
ATOM 705 C CA . LEU A 1 92 ? 9.867 0.524 -18.391 1.00 93.38 92 LEU A CA 1
ATOM 706 C C . LEU A 1 92 ? 9.169 1.884 -18.316 1.00 93.38 92 LEU A C 1
ATOM 708 O O . LEU A 1 92 ? 7.950 1.950 -18.464 1.00 93.38 92 LEU A O 1
ATOM 712 N N . GLU A 1 93 ? 9.931 2.966 -18.165 1.00 92.44 93 GLU A N 1
ATOM 713 C CA . GLU A 1 93 ? 9.409 4.333 -18.131 1.00 92.44 93 GLU A CA 1
ATOM 714 C C . GLU A 1 93 ? 8.604 4.646 -19.399 1.00 92.44 93 GLU A C 1
ATOM 716 O O . GLU A 1 93 ? 7.441 5.058 -19.333 1.00 92.44 93 GLU A O 1
ATOM 721 N N . ARG A 1 94 ? 9.186 4.371 -20.573 1.00 93.56 94 ARG A N 1
ATOM 722 C CA . ARG A 1 94 ? 8.520 4.593 -21.861 1.00 93.56 94 ARG A CA 1
ATOM 723 C C . ARG A 1 94 ? 7.238 3.773 -21.987 1.00 93.56 94 ARG A C 1
ATOM 725 O O . ARG A 1 94 ? 6.232 4.293 -22.478 1.00 93.56 94 ARG A O 1
ATOM 732 N N . ALA A 1 95 ? 7.263 2.512 -21.559 1.00 93.00 95 ALA A N 1
ATOM 733 C CA . ALA A 1 95 ? 6.102 1.632 -21.595 1.00 93.00 95 ALA A CA 1
ATOM 734 C C . ALA A 1 95 ? 4.969 2.155 -20.700 1.00 93.00 95 ALA A C 1
ATOM 736 O O . ALA A 1 95 ? 3.820 2.209 -21.144 1.00 93.00 95 ALA A O 1
ATOM 737 N N . MET A 1 96 ? 5.283 2.607 -19.481 1.00 91.06 96 MET A N 1
ATOM 738 C CA . MET A 1 96 ? 4.298 3.184 -18.562 1.00 91.06 96 MET A CA 1
ATOM 739 C C . MET A 1 96 ? 3.683 4.464 -19.138 1.00 91.06 96 MET A C 1
ATOM 741 O O . MET A 1 96 ? 2.462 4.546 -19.264 1.00 91.06 96 MET A O 1
ATOM 745 N N . VAL A 1 97 ? 4.504 5.428 -19.572 1.00 89.50 97 VAL A N 1
ATOM 746 C CA . VAL A 1 97 ? 4.020 6.695 -20.155 1.00 89.50 97 VAL A CA 1
ATOM 747 C C . VAL A 1 97 ? 3.126 6.445 -21.370 1.00 89.50 97 VAL A C 1
ATOM 749 O O . VAL A 1 97 ? 2.058 7.048 -21.489 1.00 89.50 97 VAL A O 1
ATOM 752 N N . THR A 1 98 ? 3.523 5.523 -22.249 1.00 90.06 98 THR A N 1
ATOM 753 C CA . THR A 1 98 ? 2.729 5.167 -23.433 1.00 90.06 98 THR A CA 1
ATOM 754 C C . THR A 1 98 ? 1.397 4.540 -23.027 1.00 90.06 98 THR A C 1
ATOM 756 O O . THR A 1 98 ? 0.356 4.933 -23.543 1.00 90.06 98 THR A O 1
ATOM 759 N N . THR A 1 99 ? 1.405 3.619 -22.060 1.00 89.69 99 THR A N 1
ATOM 760 C CA . THR A 1 99 ? 0.191 2.938 -21.579 1.00 89.69 99 THR A CA 1
ATOM 761 C C . THR A 1 99 ? -0.832 3.921 -21.014 1.00 89.69 99 THR A C 1
ATOM 763 O O . THR A 1 99 ? -2.017 3.809 -21.323 1.00 89.69 99 THR A O 1
ATOM 766 N N . TYR A 1 100 ? -0.393 4.913 -20.235 1.00 85.81 100 TYR A N 1
ATOM 767 C CA . TYR A 1 100 ? -1.294 5.939 -19.702 1.00 85.81 100 TYR A CA 1
ATOM 768 C C . TYR A 1 100 ? -1.714 6.985 -20.737 1.00 85.81 100 TYR A C 1
ATOM 770 O O . TYR A 1 100 ? -2.769 7.579 -20.570 1.00 85.81 100 TYR A O 1
ATOM 778 N N . SER A 1 101 ? -0.930 7.196 -21.799 1.00 82.31 101 SER A N 1
ATOM 779 C CA . SER A 1 101 ? -1.282 8.119 -22.892 1.00 82.31 101 SER A CA 1
ATOM 780 C C . SER A 1 101 ? -2.292 7.531 -23.886 1.00 82.31 101 SER A C 1
ATOM 782 O O . SER A 1 101 ? -2.929 8.278 -24.621 1.00 82.31 101 SER A O 1
ATOM 784 N N . LEU A 1 102 ? -2.417 6.200 -23.947 1.00 71.50 102 LEU A N 1
ATOM 785 C CA . LEU A 1 102 ? -3.395 5.496 -24.792 1.00 71.50 102 LEU A CA 1
ATOM 786 C C . LEU A 1 102 ? -4.801 5.440 -24.175 1.00 71.50 102 LEU A C 1
ATOM 788 O O . LEU A 1 102 ? -5.729 4.949 -24.820 1.00 71.50 102 LEU A O 1
ATOM 792 N N . LYS A 1 103 ? -4.940 5.882 -22.925 1.00 55.00 103 LYS A N 1
ATOM 793 C CA . LYS A 1 103 ? -6.173 5.860 -22.144 1.00 55.00 103 LYS A CA 1
ATOM 794 C C . LYS A 1 103 ? -6.747 7.266 -22.032 1.00 55.00 103 LYS A C 1
ATOM 796 O O . LYS A 1 103 ? -7.990 7.370 -22.092 1.00 55.00 103 LYS A O 1
#

Solvent-accessible surface area (backbone atoms only — not comparable to full-atom values): 6776 Å² total; per-residue (Å²): 106,75,67,57,53,51,52,37,47,74,71,74,42,92,82,90,84,90,64,94,81,60,79,54,52,70,56,33,67,73,73,71,55,87,84,85,59,89,49,96,84,39,91,57,80,87,64,90,83,60,75,80,76,73,57,97,87,52,96,66,57,74,68,56,57,51,51,53,49,50,54,52,47,51,55,49,47,34,70,75,77,38,86,66,50,76,69,54,49,54,50,51,51,52,50,53,56,50,58,62,70,77,106

Radius of gyration: 18.46 Å; Cα contacts (8 Å, |Δi|>4): 44; chains: 1; bounding box: 35×37×48 Å

Mean predicted aligned error: 6.81 Å